Protein AF-A0A9D1J5W2-F1 (afdb_monomer)

Solvent-accessible surface area (backbone atoms only — not comparable to full-atom values): 10817 Å² total; per-residue (Å²): 132,88,80,90,82,88,87,88,87,80,92,85,83,86,76,82,74,74,74,75,74,78,79,70,81,72,74,60,76,43,36,48,70,44,54,43,68,60,80,50,82,71,45,55,65,32,90,50,102,78,40,82,44,30,36,32,31,34,26,26,58,47,86,83,47,68,78,31,75,72,38,62,37,34,43,86,86,78,80,57,58,44,60,92,74,90,49,67,64,51,74,72,43,47,34,28,34,26,37,36,24,43,59,56,38,80,73,95,60,49,74,45,79,47,68,42,94,88,53,67,25,43,71,50,73,60,81,77,83,87,62,100,82,67,48,40,30,38,28,46,36,76,59,59,56,50,63,41,58,90,89,58,71,59,75,53,52,37,33,57,66,40,79,75,67,83,87,83,82,88,129

Secondary structure (DSSP, 8-state):
----------------------------GGGB--EEE---TTGGGSSSTT---EEEEEEESSSS-EEEEEEEEEE-SSS-EE-SS--BPPBT-EEEEEEEEETTB--SS-EEEE--SSS--EEEE----SSS---EEEEEBSSS-EEBPTTPPPPPEEE--EE-S------

Organism: NCBI:txid2840730

Sequence (171 aa):
MRKQLLTALAAGAVVLAGCARIETTEVPEGRVISFDNHVNNVVKAIDGEAGLTSFFVYGATDASNKVFNNTEVKTDGNSGWAYDTTRYWQIGNPYKFAAYSNDNERLAKGVTFTYNETDKSYLTIEYTAADGNKDLIYSVSAKDSYTYTEGDDMESVQFTFYHILSNIELV

Nearest PDB structures (foldseek):
  7duo-assembly1_H  TM=2.528E-01  e=9.144E+00  Homo sapiens

Mean predicted aligned error: 11.36 Å

Structure (mmCIF, N/CA/C/O backbone):
data_AF-A0A9D1J5W2-F1
#
_entry.id   AF-A0A9D1J5W2-F1
#
loop_
_atom_site.group_PDB
_atom_site.id
_atom_site.type_symbol
_atom_site.label_atom_id
_atom_site.label_alt_id
_atom_site.label_comp_id
_atom_site.label_asym_id
_atom_site.label_entity_id
_atom_site.label_seq_id
_atom_site.pdbx_PDB_ins_code
_atom_site.Cartn_x
_atom_site.Cartn_y
_atom_site.Cartn_z
_atom_site.occupancy
_atom_site.B_iso_or_equiv
_atom_site.auth_seq_id
_atom_site.auth_comp_id
_atom_site.auth_asym_id
_atom_site.auth_atom_id
_atom_site.pdbx_PDB_model_num
ATOM 1 N N . MET A 1 1 ? 55.139 -49.174 -61.340 1.00 36.19 1 MET A N 1
ATOM 2 C CA . MET A 1 1 ? 55.451 -47.741 -61.146 1.00 36.19 1 MET A CA 1
ATOM 3 C C . MET A 1 1 ? 54.162 -47.006 -60.805 1.00 36.19 1 MET A C 1
ATOM 5 O O . MET A 1 1 ? 53.211 -47.170 -61.546 1.00 36.19 1 MET A O 1
ATOM 9 N N . ARG A 1 2 ? 54.166 -46.283 -59.671 1.00 44.22 2 ARG A N 1
ATOM 10 C CA . ARG A 1 2 ? 53.430 -45.042 -59.314 1.00 44.22 2 ARG A CA 1
ATOM 11 C C . ARG A 1 2 ? 52.044 -44.821 -59.965 1.00 44.22 2 ARG A C 1
ATOM 13 O O . ARG A 1 2 ? 51.951 -44.694 -61.174 1.00 44.22 2 ARG A O 1
ATOM 20 N N . LYS A 1 3 ? 50.969 -44.599 -59.203 1.00 43.38 3 LYS A N 1
ATOM 21 C CA . LYS A 1 3 ? 50.747 -43.354 -58.441 1.00 43.38 3 LYS A CA 1
ATOM 22 C C . LYS A 1 3 ? 49.586 -43.532 -57.449 1.00 43.38 3 LYS A C 1
ATOM 24 O O . LYS A 1 3 ? 48.496 -43.920 -57.849 1.00 43.38 3 LYS A O 1
ATOM 29 N N . GLN A 1 4 ? 49.826 -43.183 -56.186 1.00 60.88 4 GLN A N 1
ATOM 30 C CA . GLN A 1 4 ? 48.785 -42.739 -55.254 1.00 60.88 4 GLN A CA 1
ATOM 31 C C . GLN A 1 4 ? 48.181 -41.430 -55.773 1.00 60.88 4 GLN A C 1
ATOM 33 O O . GLN A 1 4 ? 48.940 -40.633 -56.322 1.00 60.88 4 GLN A O 1
ATOM 38 N N . LEU A 1 5 ? 46.889 -41.182 -55.535 1.00 55.28 5 LEU A N 1
ATOM 39 C CA . LEU A 1 5 ? 46.321 -39.837 -55.378 1.00 55.28 5 LEU A CA 1
ATOM 40 C C . LEU A 1 5 ? 44.989 -39.916 -54.614 1.00 55.28 5 LEU A C 1
ATOM 42 O O . LEU A 1 5 ? 44.151 -40.775 -54.870 1.00 55.28 5 LEU A O 1
ATOM 46 N N . LEU A 1 6 ? 44.887 -39.029 -53.626 1.00 56.56 6 LEU A N 1
ATOM 47 C CA . LEU A 1 6 ? 43.827 -38.848 -52.643 1.00 56.56 6 LEU A CA 1
ATOM 48 C C . LEU A 1 6 ? 42.539 -38.313 -53.278 1.00 56.56 6 LEU A C 1
ATOM 50 O O . LEU A 1 6 ? 42.632 -37.476 -54.169 1.00 56.56 6 LEU A O 1
ATOM 54 N N . THR A 1 7 ? 41.379 -38.620 -52.682 1.00 57.97 7 THR A N 1
ATOM 55 C CA . THR A 1 7 ? 40.331 -37.595 -52.497 1.00 57.97 7 THR A CA 1
ATOM 56 C C . THR A 1 7 ? 39.385 -37.964 -51.353 1.00 57.97 7 THR A C 1
ATOM 58 O O . THR A 1 7 ? 38.653 -38.945 -51.429 1.00 57.97 7 THR A O 1
ATOM 61 N N . ALA A 1 8 ? 39.419 -37.156 -50.297 1.00 53.38 8 ALA A N 1
ATOM 62 C CA . ALA A 1 8 ? 38.432 -37.079 -49.229 1.00 53.38 8 ALA A CA 1
ATOM 63 C C . ALA A 1 8 ? 37.782 -35.689 -49.316 1.00 53.38 8 ALA A C 1
ATOM 65 O O . ALA A 1 8 ? 38.522 -34.710 -49.297 1.00 53.38 8 ALA A O 1
ATOM 66 N N . LEU A 1 9 ? 36.452 -35.606 -49.460 1.00 48.38 9 LEU A N 1
ATOM 67 C CA . LEU A 1 9 ? 35.600 -34.404 -49.314 1.00 48.38 9 LEU A CA 1
ATOM 68 C C . LEU A 1 9 ? 34.155 -34.813 -49.674 1.00 48.38 9 LEU A C 1
ATOM 70 O O . LEU A 1 9 ? 33.982 -35.531 -50.649 1.00 48.38 9 LEU A O 1
ATOM 74 N N . ALA A 1 10 ? 33.058 -34.416 -49.040 1.00 49.41 10 ALA A N 1
ATOM 75 C CA . ALA A 1 10 ? 32.762 -33.721 -47.796 1.00 49.41 10 ALA A CA 1
ATOM 76 C C . ALA A 1 10 ? 31.281 -34.011 -47.474 1.00 49.41 10 ALA A C 1
ATOM 78 O O . ALA A 1 10 ? 30.468 -34.231 -48.373 1.00 49.41 10 ALA A O 1
ATOM 79 N N . ALA A 1 11 ? 30.946 -34.005 -46.186 1.00 48.62 11 ALA A N 1
ATOM 80 C CA . ALA A 1 11 ? 29.578 -34.051 -45.689 1.00 48.62 11 ALA A CA 1
ATOM 81 C C . ALA A 1 11 ? 28.832 -32.742 -46.006 1.00 48.62 11 ALA A C 1
ATOM 83 O O . ALA A 1 11 ? 29.411 -31.661 -45.922 1.00 48.62 11 ALA A O 1
ATOM 84 N N . GLY A 1 12 ? 27.539 -32.840 -46.318 1.00 45.38 12 GLY A N 1
ATOM 85 C CA . GLY A 1 12 ? 26.677 -31.683 -46.546 1.00 45.38 12 GLY A CA 1
ATOM 86 C C . GLY A 1 12 ? 25.207 -32.024 -46.334 1.00 45.38 12 GLY A C 1
ATOM 87 O O . GLY A 1 12 ? 24.487 -32.268 -47.294 1.00 45.38 12 GLY A O 1
ATOM 88 N N . ALA A 1 13 ? 24.761 -32.030 -45.079 1.00 50.69 13 ALA A N 1
ATOM 89 C CA . ALA A 1 13 ? 23.348 -31.917 -44.733 1.00 50.69 13 ALA A CA 1
ATOM 90 C C . ALA A 1 13 ? 23.166 -30.585 -44.000 1.00 50.69 13 ALA A C 1
ATOM 92 O O . ALA A 1 13 ? 23.445 -30.480 -42.808 1.00 50.69 13 ALA A O 1
ATOM 93 N N . VAL A 1 14 ? 22.746 -29.547 -44.725 1.00 53.47 14 VAL A N 1
ATOM 94 C CA . VAL A 1 14 ? 22.311 -28.292 -44.105 1.00 53.47 14 VAL A CA 1
ATOM 95 C C . VAL A 1 14 ? 20.836 -28.459 -43.767 1.00 53.47 14 VAL A C 1
ATOM 97 O O . VAL A 1 14 ? 19.958 -28.180 -44.579 1.00 53.47 14 VAL A O 1
ATOM 100 N N . VAL A 1 15 ? 20.560 -28.965 -42.567 1.00 59.53 15 VAL A N 1
ATOM 101 C CA . VAL A 1 15 ? 19.230 -28.845 -41.974 1.00 59.53 15 VAL A CA 1
ATOM 102 C C . VAL A 1 15 ? 19.149 -27.426 -41.426 1.00 59.53 15 VAL A C 1
ATOM 104 O O . VAL A 1 15 ? 19.705 -27.130 -40.371 1.00 59.53 15 VAL A O 1
ATOM 107 N N . LEU A 1 16 ? 18.486 -26.528 -42.157 1.00 51.59 16 LEU A N 1
ATOM 108 C CA . LEU A 1 16 ? 18.021 -25.257 -41.603 1.00 51.59 16 LEU A CA 1
ATOM 109 C C . LEU A 1 16 ? 16.886 -25.574 -40.624 1.00 51.59 16 LEU A C 1
ATOM 111 O O . LEU A 1 16 ? 15.709 -25.397 -40.928 1.00 51.59 16 LEU A O 1
ATOM 115 N N . ALA A 1 17 ? 17.244 -26.077 -39.442 1.00 51.44 17 ALA A N 1
ATOM 116 C CA . ALA A 1 17 ? 16.394 -25.971 -38.273 1.00 51.44 17 ALA A CA 1
ATOM 117 C C . ALA A 1 17 ? 16.355 -24.481 -37.932 1.00 51.44 17 ALA A C 1
ATOM 119 O O . ALA A 1 17 ? 17.189 -23.964 -37.190 1.00 51.44 17 ALA A O 1
ATOM 120 N N . GLY A 1 18 ? 15.438 -23.765 -38.581 1.00 41.03 18 GLY A N 1
ATOM 121 C CA . GLY A 1 18 ? 15.054 -22.430 -38.175 1.00 41.03 18 GLY A CA 1
ATOM 122 C C . GLY A 1 18 ? 14.506 -22.543 -36.765 1.00 41.03 18 GLY A C 1
ATOM 123 O O . GLY A 1 18 ? 13.327 -22.829 -36.579 1.00 41.03 18 GLY A O 1
ATOM 124 N N . CYS A 1 19 ? 15.375 -22.360 -35.774 1.00 51.19 19 CYS A N 1
ATOM 125 C CA . CYS A 1 19 ? 14.969 -21.989 -34.437 1.00 51.19 19 CYS A CA 1
ATOM 126 C C . CYS A 1 19 ? 14.240 -20.658 -34.598 1.00 51.19 19 CYS A C 1
ATOM 128 O O . CYS A 1 19 ? 14.865 -19.597 -34.605 1.00 51.19 19 CYS A O 1
ATOM 130 N N . ALA A 1 20 ? 12.923 -20.720 -34.795 1.00 46.09 20 ALA A N 1
ATOM 131 C CA . ALA A 1 20 ? 12.054 -19.625 -34.435 1.00 46.09 20 ALA A CA 1
ATOM 132 C C . ALA A 1 20 ? 12.379 -19.347 -32.970 1.00 46.09 20 ALA A C 1
ATOM 134 O O . ALA A 1 20 ? 12.027 -20.118 -32.078 1.00 46.09 20 ALA A O 1
ATOM 135 N N . ARG A 1 21 ? 13.180 -18.305 -32.748 1.00 39.88 21 ARG A N 1
ATOM 136 C CA . ARG A 1 21 ? 13.367 -17.729 -31.431 1.00 39.88 21 ARG A CA 1
ATOM 137 C C . ARG A 1 21 ? 11.988 -17.212 -31.081 1.00 39.88 21 ARG A C 1
ATOM 139 O O . ARG A 1 21 ? 11.537 -16.215 -31.634 1.00 39.88 21 ARG A O 1
ATOM 146 N N . ILE A 1 22 ? 11.281 -17.966 -30.254 1.00 42.62 22 ILE A N 1
ATOM 147 C CA . ILE A 1 22 ? 10.200 -17.404 -29.471 1.00 42.62 22 ILE A CA 1
ATOM 148 C C . ILE A 1 22 ? 10.918 -16.386 -28.586 1.00 42.62 22 ILE A C 1
ATOM 150 O O . ILE A 1 22 ? 11.534 -16.748 -27.590 1.00 42.62 22 ILE A O 1
ATOM 154 N N . GLU A 1 23 ? 10.960 -15.127 -29.028 1.00 38.34 23 GLU A N 1
ATOM 155 C CA . GLU A 1 23 ? 11.265 -14.000 -28.155 1.00 38.34 23 GLU A CA 1
ATOM 156 C C . GLU A 1 23 ? 10.074 -13.860 -27.211 1.00 38.34 23 GLU A C 1
ATOM 158 O O . GLU A 1 23 ? 9.204 -13.009 -27.361 1.00 38.34 23 GLU A O 1
ATOM 163 N N . THR A 1 24 ? 9.997 -14.754 -26.232 1.00 45.19 24 THR A N 1
ATOM 164 C CA . THR A 1 24 ? 9.418 -14.374 -24.958 1.00 45.19 24 THR A CA 1
ATOM 165 C C . THR A 1 24 ? 10.401 -13.364 -24.401 1.00 45.19 24 THR A C 1
ATOM 167 O O . THR A 1 24 ? 11.490 -13.730 -23.964 1.00 45.19 24 THR A O 1
ATOM 170 N N . THR A 1 25 ? 10.071 -12.078 -24.482 1.00 50.50 25 THR A N 1
ATOM 171 C CA . THR A 1 25 ? 10.710 -11.078 -23.628 1.00 50.50 25 THR A CA 1
ATOM 172 C C . THR A 1 25 ? 10.337 -11.435 -22.193 1.00 50.50 25 THR A C 1
ATOM 174 O O . THR A 1 25 ? 9.365 -10.910 -21.652 1.00 50.50 25 THR A O 1
ATOM 177 N N . GLU A 1 26 ? 11.038 -12.409 -21.613 1.00 58.78 26 GLU A N 1
ATOM 178 C CA . GLU A 1 26 ? 11.007 -12.665 -20.183 1.00 58.78 26 GLU A CA 1
ATOM 179 C C . GLU A 1 26 ? 11.500 -11.385 -19.524 1.00 58.78 26 GLU A C 1
ATOM 181 O O . GLU A 1 26 ? 12.652 -10.973 -19.668 1.00 58.78 26 GLU A O 1
ATOM 186 N N . VAL A 1 27 ? 10.570 -10.687 -18.882 1.00 63.66 27 VAL A N 1
ATOM 187 C CA . VAL A 1 27 ? 10.904 -9.543 -18.051 1.00 63.66 27 VAL A CA 1
ATOM 188 C C . VAL A 1 27 ? 11.726 -10.095 -16.882 1.00 63.66 27 VAL A C 1
ATOM 190 O O . VAL A 1 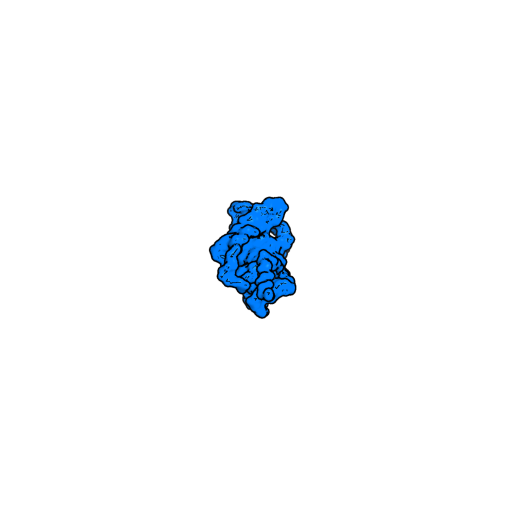27 ? 11.241 -11.017 -16.224 1.00 63.66 27 VAL A O 1
ATOM 193 N N . PRO A 1 28 ? 12.944 -9.579 -16.618 1.00 72.50 28 PRO A N 1
ATOM 194 C CA . PRO A 1 28 ? 13.788 -10.098 -15.546 1.00 72.50 28 PRO A CA 1
ATOM 195 C C . PRO A 1 28 ? 13.042 -10.127 -14.207 1.00 72.50 28 PRO A C 1
ATOM 197 O O . PRO A 1 28 ? 12.334 -9.168 -13.886 1.00 72.50 28 PRO A O 1
ATOM 200 N N . GLU A 1 29 ? 13.225 -11.186 -13.411 1.00 69.00 29 GLU A N 1
ATOM 201 C CA . GLU A 1 29 ? 12.584 -11.330 -12.090 1.00 69.00 29 GLU A CA 1
ATOM 202 C C . GLU A 1 29 ? 12.861 -10.129 -11.170 1.00 69.00 29 GLU A C 1
ATOM 204 O O . GLU A 1 29 ? 11.977 -9.715 -10.421 1.00 69.00 29 GLU A O 1
ATOM 209 N N . GLY A 1 30 ? 14.025 -9.481 -11.314 1.00 76.12 30 GLY A N 1
ATOM 210 C CA . GLY A 1 30 ? 14.391 -8.249 -10.602 1.00 76.12 30 GLY A CA 1
ATOM 211 C C . GLY A 1 30 ? 13.478 -7.042 -10.872 1.00 76.12 30 GLY A C 1
ATOM 212 O O . GLY A 1 30 ? 13.581 -6.030 -10.181 1.00 76.12 30 GLY A O 1
ATOM 213 N N . ARG A 1 31 ? 12.554 -7.128 -11.844 1.00 88.56 31 ARG A N 1
ATOM 214 C CA . ARG A 1 31 ? 11.521 -6.108 -12.096 1.00 88.56 31 ARG A CA 1
ATOM 215 C C . ARG A 1 31 ? 10.184 -6.411 -11.427 1.00 88.56 31 ARG A C 1
ATOM 217 O O . ARG A 1 31 ? 9.283 -5.584 -11.537 1.00 88.56 31 ARG A O 1
ATOM 224 N N . VAL A 1 32 ? 10.005 -7.553 -10.767 1.00 91.75 32 VAL A N 1
ATOM 225 C CA . VAL A 1 32 ? 8.753 -7.850 -10.060 1.00 91.75 32 VAL A CA 1
ATOM 226 C C . VAL A 1 32 ? 8.617 -6.925 -8.849 1.00 91.75 32 VAL A C 1
ATOM 228 O O . VAL A 1 32 ? 9.532 -6.788 -8.039 1.00 91.75 32 VAL A O 1
ATOM 231 N N . ILE A 1 33 ? 7.455 -6.289 -8.702 1.00 95.06 33 ILE A N 1
ATOM 232 C CA . ILE A 1 33 ? 7.125 -5.532 -7.495 1.00 95.06 33 ILE A CA 1
ATOM 233 C C . ILE A 1 33 ? 6.871 -6.550 -6.385 1.00 95.06 33 ILE A C 1
ATOM 235 O O . ILE A 1 33 ? 5.861 -7.253 -6.405 1.00 95.06 33 ILE A O 1
ATOM 239 N N . SER A 1 34 ? 7.791 -6.649 -5.435 1.00 93.50 34 SER A N 1
ATOM 240 C CA . SER A 1 34 ? 7.670 -7.503 -4.253 1.00 93.50 34 SER A CA 1
ATOM 241 C C . SER A 1 34 ? 7.462 -6.652 -3.004 1.00 93.50 34 SER A C 1
ATOM 243 O O . SER A 1 34 ? 7.773 -5.458 -2.993 1.00 93.50 34 SER A O 1
ATOM 245 N N . PHE A 1 35 ? 6.917 -7.261 -1.955 1.00 92.06 35 PHE A N 1
ATOM 246 C CA . PHE A 1 35 ? 6.670 -6.600 -0.679 1.00 92.06 35 PHE A CA 1
ATOM 247 C C . PHE A 1 35 ? 7.425 -7.309 0.428 1.00 92.06 35 PHE A C 1
ATOM 249 O O . PHE A 1 35 ? 7.494 -8.536 0.460 1.00 92.06 35 PHE A O 1
ATOM 256 N N . ASP A 1 36 ? 7.945 -6.511 1.343 1.00 84.81 36 ASP A N 1
ATOM 257 C CA . ASP A 1 36 ? 8.538 -6.982 2.578 1.00 84.81 36 ASP A CA 1
ATOM 258 C C . ASP A 1 36 ? 7.991 -6.133 3.724 1.00 84.81 36 ASP A C 1
ATOM 260 O O . ASP A 1 36 ? 7.673 -4.950 3.561 1.00 84.81 36 ASP A O 1
ATOM 264 N N . ASN A 1 37 ? 7.844 -6.732 4.894 1.00 69.19 37 ASN A N 1
ATOM 265 C CA . ASN A 1 37 ? 7.438 -5.999 6.075 1.00 69.19 37 ASN A CA 1
ATOM 266 C C . ASN A 1 37 ? 8.410 -6.275 7.213 1.00 69.19 37 ASN A C 1
ATOM 268 O O . ASN A 1 37 ? 8.671 -7.412 7.599 1.00 69.19 37 ASN A O 1
ATOM 272 N N . HIS A 1 38 ? 8.921 -5.204 7.814 1.00 56.69 38 HIS A N 1
ATOM 273 C CA . HIS A 1 38 ? 9.622 -5.365 9.071 1.00 56.69 38 HIS A CA 1
ATOM 274 C C . HIS A 1 38 ? 8.570 -5.450 10.175 1.00 56.69 38 HIS A C 1
ATOM 276 O O . HIS A 1 38 ? 7.990 -4.442 10.592 1.00 56.69 38 HIS A O 1
ATOM 282 N N . VAL A 1 39 ? 8.278 -6.673 10.622 1.00 49.25 39 VAL A N 1
ATOM 283 C CA . VAL A 1 39 ? 7.383 -6.915 11.757 1.00 49.25 39 VAL A CA 1
ATOM 284 C C . VAL A 1 39 ? 8.091 -6.440 13.027 1.00 49.25 39 VAL A C 1
ATOM 286 O O . VAL A 1 39 ? 8.791 -7.196 13.700 1.00 49.25 39 VAL A O 1
ATOM 289 N N . ASN A 1 40 ? 7.933 -5.161 13.368 1.00 43.03 40 ASN A N 1
ATOM 290 C CA . ASN A 1 40 ? 8.318 -4.671 14.688 1.00 43.03 40 ASN A CA 1
ATOM 291 C C . ASN A 1 40 ? 7.520 -5.425 15.761 1.00 43.03 40 ASN A C 1
ATOM 293 O O . ASN A 1 40 ? 6.370 -5.797 15.536 1.00 43.03 40 ASN A O 1
ATOM 297 N N . ASN A 1 41 ? 8.095 -5.595 16.959 1.00 42.50 41 ASN A N 1
ATOM 298 C CA . ASN A 1 41 ? 7.430 -6.255 18.098 1.00 42.50 41 ASN A CA 1
ATOM 299 C C . ASN A 1 41 ? 6.037 -5.678 18.429 1.00 42.50 41 ASN A C 1
ATOM 301 O O . ASN A 1 41 ? 5.242 -6.361 19.058 1.00 42.50 41 ASN A O 1
ATOM 305 N N . VAL A 1 42 ? 5.752 -4.453 17.985 1.00 43.94 42 VAL A N 1
ATOM 306 C CA . VAL A 1 42 ? 4.458 -3.771 18.091 1.00 43.94 42 VAL A CA 1
ATOM 307 C C . VAL A 1 42 ? 3.365 -4.488 17.273 1.00 43.94 42 VAL A C 1
ATOM 309 O O . VAL A 1 42 ? 2.298 -4.750 17.796 1.00 43.94 42 VAL A O 1
ATOM 312 N N . VAL A 1 43 ? 3.649 -4.957 16.051 1.00 48.66 43 VAL A N 1
ATOM 313 C CA . VAL A 1 43 ? 2.661 -5.614 15.157 1.00 48.66 43 VAL A CA 1
ATOM 314 C C . VAL A 1 43 ? 2.370 -7.074 15.553 1.00 48.66 43 VAL A C 1
ATOM 316 O O . VAL A 1 43 ? 1.427 -7.688 15.062 1.00 48.66 43 VAL A O 1
ATOM 319 N N . LYS A 1 44 ? 3.139 -7.638 16.495 1.00 50.09 44 LYS A N 1
ATOM 320 C CA . LYS A 1 44 ? 2.809 -8.928 17.131 1.00 50.09 44 LYS A CA 1
ATOM 321 C C . LYS A 1 44 ? 1.535 -8.856 17.989 1.00 50.09 44 LYS A C 1
ATOM 323 O O . LYS A 1 44 ? 1.095 -9.894 18.463 1.00 50.09 44 LYS A O 1
ATOM 328 N N . ALA A 1 45 ? 0.997 -7.653 18.204 1.00 46.75 45 ALA A N 1
ATOM 329 C CA . ALA A 1 45 ? -0.201 -7.383 18.990 1.00 46.75 45 ALA A CA 1
ATOM 330 C C . ALA A 1 45 ? -1.486 -7.230 18.152 1.00 46.75 45 ALA A C 1
ATOM 332 O O . ALA A 1 45 ? -2.497 -6.813 18.707 1.00 46.75 45 ALA A O 1
ATOM 333 N N . ILE A 1 46 ? -1.475 -7.571 16.853 1.00 55.91 46 ILE A N 1
ATOM 334 C CA . ILE A 1 46 ? -2.731 -7.926 16.174 1.00 55.91 46 ILE A CA 1
ATOM 335 C C . ILE A 1 46 ? -3.345 -9.068 16.989 1.00 55.91 46 ILE A C 1
ATOM 337 O O . ILE A 1 46 ? -2.659 -10.060 17.228 1.00 55.91 46 ILE A O 1
ATOM 341 N N . ASP A 1 47 ? -4.570 -8.885 17.482 1.00 48.53 47 ASP A N 1
ATOM 342 C CA . ASP A 1 47 ? -5.203 -9.755 18.478 1.00 48.53 47 ASP A CA 1
ATOM 343 C C . ASP A 1 47 ? -5.258 -11.220 18.002 1.00 48.53 47 ASP A C 1
ATOM 345 O O . ASP A 1 47 ? -6.130 -11.648 17.250 1.00 48.53 47 ASP A O 1
ATOM 349 N N . GLY A 1 48 ? -4.280 -12.007 18.449 1.00 48.75 48 GLY A N 1
ATOM 350 C CA . GLY A 1 48 ? -4.107 -13.408 18.092 1.00 48.75 48 GLY A CA 1
ATOM 351 C C . GLY A 1 48 ? -2.629 -13.760 17.965 1.00 48.75 48 GLY A C 1
ATOM 352 O O . GLY A 1 48 ? -1.851 -13.050 17.339 1.00 48.75 48 GLY A O 1
ATOM 353 N N . GLU A 1 49 ? -2.223 -14.904 18.516 1.00 49.69 49 GLU A N 1
ATOM 354 C CA . GLU A 1 49 ? -0.835 -15.407 18.495 1.00 49.69 49 GLU A CA 1
ATOM 355 C C . GLU A 1 49 ? -0.201 -15.511 17.081 1.00 49.69 49 GLU A C 1
ATOM 357 O O . GLU A 1 49 ? 0.993 -15.780 16.958 1.00 49.69 49 GLU A O 1
ATOM 362 N N . ALA A 1 50 ? -0.980 -15.300 16.012 1.00 60.69 50 ALA A N 1
ATOM 363 C CA . ALA A 1 50 ? -0.608 -15.495 14.613 1.00 60.69 50 ALA A CA 1
ATOM 364 C C . ALA A 1 50 ? 0.050 -14.279 13.920 1.00 60.69 50 ALA A C 1
ATOM 366 O O . ALA A 1 50 ? 0.692 -14.464 12.887 1.00 60.69 50 ALA A O 1
ATOM 367 N N . GLY A 1 51 ? -0.060 -13.059 14.462 1.00 78.12 51 GLY A N 1
ATOM 368 C CA . GLY A 1 51 ? 0.537 -11.855 13.862 1.00 78.12 51 GLY A CA 1
ATOM 369 C C . GLY A 1 51 ? -0.056 -11.435 12.501 1.00 78.12 51 GLY A C 1
ATOM 370 O O . GLY A 1 51 ? -1.137 -11.864 12.093 1.00 78.12 51 GLY A O 1
ATOM 371 N N . LEU A 1 52 ? 0.650 -10.544 11.792 1.00 86.25 52 LEU A N 1
ATOM 372 C CA . LEU A 1 52 ? 0.234 -10.016 10.486 1.00 86.25 52 LEU A CA 1
ATOM 373 C C . LEU A 1 52 ? 0.445 -11.059 9.377 1.00 86.25 52 LEU A C 1
ATOM 375 O O . LEU A 1 52 ? 1.579 -11.406 9.056 1.00 86.25 52 LEU A O 1
ATOM 379 N N . THR A 1 53 ? -0.645 -11.497 8.755 1.00 89.75 53 THR A N 1
ATOM 380 C CA . THR A 1 53 ? -0.690 -12.472 7.652 1.00 89.75 53 THR A CA 1
ATOM 381 C C . THR A 1 53 ? -1.270 -11.899 6.358 1.00 89.75 53 THR A C 1
ATOM 383 O O . THR A 1 53 ? -1.041 -12.465 5.288 1.00 89.75 53 THR A O 1
ATOM 386 N N . SER A 1 54 ? -1.980 -10.766 6.426 1.00 92.81 54 SER A N 1
ATOM 387 C CA . SER A 1 54 ? -2.528 -10.069 5.259 1.00 92.81 54 SER A CA 1
ATOM 388 C C . SER A 1 54 ? -2.568 -8.552 5.460 1.00 92.81 54 SER A C 1
ATOM 390 O O . SER A 1 54 ? -2.878 -8.057 6.544 1.00 92.81 54 SER A O 1
ATOM 392 N N . PHE A 1 55 ? -2.265 -7.797 4.407 1.00 95.50 55 PHE A N 1
ATOM 393 C CA . PHE A 1 55 ? -2.439 -6.347 4.344 1.00 95.50 55 PHE A CA 1
ATOM 394 C C . PHE A 1 55 ? -2.891 -5.905 2.951 1.00 95.50 55 PHE A C 1
ATOM 396 O O . PHE A 1 55 ? -2.768 -6.626 1.964 1.00 95.50 55 PHE A O 1
ATOM 403 N N . PHE A 1 56 ? -3.422 -4.690 2.861 1.00 97.69 56 PHE A N 1
ATOM 404 C CA . PHE A 1 56 ? -4.042 -4.157 1.655 1.00 97.69 56 PHE A CA 1
ATOM 405 C C . PHE A 1 56 ? -3.265 -2.950 1.150 1.00 97.69 56 PHE A C 1
ATOM 407 O O . PHE A 1 56 ? -3.168 -1.927 1.829 1.00 97.69 56 PHE A O 1
ATOM 414 N N . VAL A 1 57 ? -2.721 -3.075 -0.058 1.00 97.81 57 VAL A N 1
ATOM 415 C CA . VAL A 1 57 ? -1.817 -2.098 -0.666 1.00 97.81 57 VAL A CA 1
ATOM 416 C C . VAL A 1 57 ? -2.549 -1.196 -1.648 1.00 97.81 57 VAL A C 1
ATOM 418 O O . VAL A 1 57 ? -3.343 -1.637 -2.487 1.00 97.81 57 VAL A O 1
ATOM 421 N N . TYR A 1 58 ? -2.196 0.081 -1.583 1.00 98.38 58 TYR A N 1
ATOM 422 C CA . TYR A 1 58 ? -2.382 1.050 -2.646 1.00 98.38 58 TYR A CA 1
ATOM 423 C C . TYR A 1 58 ? -1.021 1.494 -3.161 1.00 98.38 58 TYR A C 1
ATOM 425 O O . TYR A 1 58 ? -0.069 1.653 -2.397 1.00 98.38 58 TYR A O 1
ATOM 433 N N . GLY A 1 59 ? -0.938 1.698 -4.469 1.00 97.81 59 GLY A N 1
ATOM 434 C CA . GLY A 1 59 ? 0.296 2.074 -5.131 1.00 97.81 59 GLY A CA 1
ATOM 435 C C . GLY A 1 59 ? 0.000 2.721 -6.465 1.00 97.81 59 GLY A C 1
ATOM 436 O O . GLY A 1 59 ? -0.849 2.231 -7.209 1.00 97.81 59 GLY A O 1
ATOM 437 N N . ALA A 1 60 ? 0.672 3.819 -6.772 1.00 98.06 60 ALA A N 1
ATOM 438 C CA . ALA A 1 60 ? 0.458 4.545 -8.016 1.00 98.06 60 ALA A CA 1
ATOM 439 C C . ALA A 1 60 ? 1.752 5.190 -8.502 1.00 98.06 60 ALA A C 1
ATOM 441 O O . ALA A 1 60 ? 2.659 5.422 -7.700 1.00 98.06 60 ALA A O 1
ATOM 442 N N . THR A 1 61 ? 1.807 5.474 -9.803 1.00 97.31 61 THR A N 1
ATOM 443 C CA . THR A 1 61 ? 2.899 6.251 -10.411 1.00 97.31 61 THR A CA 1
ATOM 444 C C . THR A 1 61 ? 2.586 7.741 -10.516 1.00 97.31 61 THR A C 1
ATOM 446 O O . THR A 1 61 ? 3.484 8.552 -10.693 1.00 97.31 61 THR A O 1
ATOM 449 N N . ASP A 1 62 ? 1.301 8.083 -10.435 1.00 96.31 62 ASP A N 1
ATOM 450 C CA . ASP A 1 62 ? 0.757 9.438 -10.405 1.00 96.31 62 ASP A CA 1
ATOM 451 C C . ASP A 1 62 ? -0.707 9.383 -9.924 1.00 96.31 62 ASP A C 1
ATOM 453 O O . ASP A 1 62 ? -1.248 8.314 -9.624 1.00 96.31 62 ASP A O 1
ATOM 457 N N . ALA A 1 63 ? -1.380 10.534 -9.863 1.00 93.81 63 ALA A N 1
ATOM 458 C CA . ALA A 1 63 ? -2.769 10.625 -9.409 1.00 93.81 63 ALA A CA 1
ATOM 459 C C . ALA A 1 63 ? -3.786 9.837 -10.268 1.00 93.81 63 ALA A C 1
ATOM 461 O O . ALA A 1 63 ? -4.853 9.475 -9.766 1.00 93.81 63 ALA A O 1
ATOM 462 N N . SER A 1 64 ? -3.478 9.567 -11.541 1.00 93.81 64 SER A N 1
ATOM 463 C CA . SER A 1 64 ? -4.364 8.876 -12.491 1.00 93.81 64 SER A CA 1
ATOM 464 C C . SER A 1 64 ? -4.051 7.383 -12.619 1.00 93.81 64 SER A C 1
ATOM 466 O O . SER A 1 64 ? -4.949 6.584 -12.885 1.00 93.81 64 SER A O 1
ATOM 468 N N . ASN A 1 65 ? -2.798 6.985 -12.397 1.00 94.31 65 ASN A N 1
ATOM 469 C CA . ASN A 1 65 ? -2.303 5.640 -12.673 1.00 94.31 65 ASN A CA 1
ATOM 470 C C . ASN A 1 65 ? -2.112 4.817 -11.392 1.00 94.31 65 ASN A C 1
ATOM 472 O O . ASN A 1 65 ? -1.001 4.639 -10.887 1.00 94.31 65 ASN A O 1
ATOM 476 N N . LYS A 1 66 ? -3.221 4.270 -10.878 1.00 94.75 66 LYS A N 1
ATOM 477 C CA . LYS A 1 66 ? -3.220 3.337 -9.739 1.00 94.75 66 LYS A CA 1
ATOM 478 C C . LYS A 1 66 ? -2.809 1.938 -10.197 1.00 94.75 66 LYS A C 1
ATOM 480 O O . LYS A 1 66 ? -3.550 1.264 -10.905 1.00 94.75 66 LYS A O 1
ATOM 485 N N . VAL A 1 67 ? -1.641 1.495 -9.750 1.00 96.44 67 VAL A N 1
ATOM 486 C CA . VAL A 1 67 ? -1.063 0.175 -10.039 1.00 96.44 67 VAL A CA 1
ATOM 487 C C . VAL A 1 67 ? -1.566 -0.871 -9.041 1.00 96.44 67 VAL A C 1
ATOM 489 O O . VAL A 1 67 ? -1.852 -2.004 -9.421 1.00 96.44 67 VAL A O 1
ATOM 492 N N . PHE A 1 68 ? -1.733 -0.474 -7.779 1.00 97.88 68 PHE A N 1
ATOM 493 C CA . PHE A 1 68 ? -2.383 -1.250 -6.725 1.00 97.88 68 PHE A CA 1
ATOM 494 C C . PHE A 1 68 ? -3.543 -0.429 -6.166 1.00 97.88 68 PHE A C 1
ATOM 496 O O . PHE A 1 68 ? -3.399 0.765 -5.888 1.00 97.88 68 PHE A O 1
ATOM 503 N N . ASN A 1 69 ? -4.700 -1.061 -5.999 1.00 96.94 69 ASN A N 1
ATOM 504 C CA . ASN A 1 69 ? -5.904 -0.396 -5.514 1.00 96.94 69 ASN A CA 1
ATOM 505 C C . ASN A 1 69 ? -6.641 -1.326 -4.556 1.00 96.94 69 ASN A C 1
ATOM 507 O O . ASN A 1 69 ? -7.433 -2.163 -4.990 1.00 96.94 69 ASN A O 1
ATOM 511 N N . ASN A 1 70 ? -6.351 -1.184 -3.259 1.00 97.19 70 ASN A N 1
ATOM 512 C CA . ASN A 1 70 ? -6.847 -2.084 -2.220 1.00 97.19 70 ASN A CA 1
ATOM 513 C C . ASN A 1 70 ? -6.510 -3.554 -2.543 1.00 97.19 70 ASN A C 1
ATOM 515 O O . ASN A 1 70 ? -7.359 -4.443 -2.443 1.00 97.19 70 ASN A O 1
ATOM 519 N N . THR A 1 71 ? -5.301 -3.808 -3.041 1.00 97.88 71 THR A N 1
ATOM 520 C CA . THR A 1 71 ? -4.863 -5.154 -3.422 1.00 97.88 71 THR A CA 1
ATOM 521 C C . THR A 1 71 ? -4.423 -5.896 -2.173 1.00 97.88 71 THR A C 1
ATOM 523 O O . THR A 1 71 ? -3.597 -5.387 -1.423 1.00 97.88 71 THR A O 1
ATOM 526 N N . GLU A 1 72 ? -4.960 -7.091 -1.960 1.00 97.25 72 GLU A N 1
ATOM 527 C CA . GLU A 1 72 ? -4.542 -7.942 -0.852 1.00 97.25 72 GLU A CA 1
ATOM 528 C C . GLU A 1 72 ? -3.153 -8.528 -1.121 1.00 97.25 72 GLU A C 1
ATOM 530 O O . GLU A 1 72 ? -2.902 -9.098 -2.185 1.00 97.25 72 GLU A O 1
ATOM 535 N N . VAL A 1 73 ? -2.272 -8.386 -0.140 1.00 95.38 73 VAL A N 1
ATOM 536 C CA . VAL A 1 73 ? -0.953 -8.999 -0.079 1.00 95.38 73 VAL A CA 1
ATOM 537 C C . VAL A 1 73 ? -0.936 -9.876 1.163 1.00 95.38 73 VAL A C 1
ATOM 539 O O . VAL A 1 73 ? -1.144 -9.389 2.272 1.00 95.38 73 VAL A O 1
ATOM 542 N N . LYS A 1 74 ? -0.713 -11.174 0.976 1.00 92.56 74 LYS A N 1
ATOM 543 C CA . LYS A 1 74 ? -0.820 -12.180 2.036 1.00 92.56 74 LYS A CA 1
ATOM 544 C C . LYS A 1 74 ? 0.385 -13.102 2.064 1.00 92.56 74 LYS A C 1
ATOM 546 O O . LYS A 1 74 ? 1.047 -13.290 1.044 1.00 92.56 74 LYS A O 1
ATOM 551 N N . THR A 1 75 ? 0.644 -13.698 3.217 1.00 87.75 75 THR A N 1
ATOM 552 C CA . THR A 1 75 ? 1.668 -14.728 3.388 1.00 87.75 75 THR A CA 1
ATOM 553 C C . THR A 1 75 ? 1.049 -16.017 3.916 1.00 87.75 75 THR A C 1
ATOM 555 O O . THR A 1 75 ? 0.066 -15.994 4.654 1.00 87.75 75 THR A O 1
ATOM 558 N N . ASP A 1 76 ? 1.627 -17.151 3.529 1.00 79.94 76 ASP A N 1
ATOM 559 C CA . ASP A 1 76 ? 1.342 -18.469 4.107 1.00 79.94 76 ASP A CA 1
ATOM 560 C C . ASP A 1 76 ? 2.305 -18.818 5.263 1.00 79.94 76 ASP A C 1
ATOM 562 O O . ASP A 1 76 ? 2.263 -19.929 5.789 1.00 79.94 76 ASP A O 1
ATOM 566 N N . GLY A 1 77 ? 3.184 -17.880 5.643 1.00 70.75 77 GLY A N 1
ATOM 567 C CA . GLY A 1 77 ? 4.209 -18.043 6.674 1.00 70.75 77 GLY A CA 1
ATOM 568 C C . GLY A 1 77 ? 5.516 -18.683 6.191 1.00 70.75 77 GLY A C 1
ATOM 569 O O . GLY A 1 77 ? 6.503 -18.637 6.921 1.00 70.75 77 GLY A O 1
ATOM 570 N N . ASN A 1 78 ? 5.561 -19.225 4.968 1.00 65.94 78 ASN A N 1
ATOM 571 C CA . ASN A 1 78 ? 6.713 -19.967 4.439 1.00 65.94 78 ASN A CA 1
ATOM 572 C C . ASN A 1 78 ? 7.296 -19.359 3.154 1.00 65.94 78 ASN A C 1
ATOM 574 O O . ASN A 1 78 ? 8.496 -19.478 2.915 1.00 65.94 78 ASN A O 1
ATOM 578 N N . SER A 1 79 ? 6.463 -18.720 2.331 1.00 68.50 79 SER A N 1
ATOM 579 C CA . SER A 1 79 ? 6.784 -18.358 0.943 1.00 68.50 79 SER A CA 1
ATOM 580 C C . SER A 1 79 ? 6.970 -16.848 0.725 1.00 68.50 79 SER A C 1
ATOM 582 O O . SER A 1 79 ? 7.027 -16.386 -0.413 1.00 68.50 79 SER A O 1
ATOM 584 N N . GLY A 1 80 ? 7.051 -16.062 1.804 1.00 80.50 80 GLY A N 1
ATOM 585 C CA . GLY A 1 80 ? 7.055 -14.597 1.744 1.00 80.50 80 GLY A CA 1
ATOM 586 C C . GLY A 1 80 ? 5.672 -14.011 1.432 1.00 80.50 80 GLY A C 1
ATOM 587 O O . GLY A 1 80 ? 4.648 -14.655 1.671 1.00 80.50 80 GLY A O 1
ATOM 588 N N . TRP A 1 81 ? 5.634 -12.770 0.944 1.00 89.88 81 TRP A N 1
ATOM 589 C CA . TRP A 1 81 ? 4.401 -12.039 0.632 1.00 89.88 81 TRP A CA 1
ATOM 590 C C . TRP A 1 81 ? 4.015 -12.168 -0.840 1.00 89.88 81 TRP A C 1
ATOM 592 O O . TRP A 1 81 ? 4.815 -11.881 -1.728 1.00 89.88 81 TRP A O 1
ATOM 602 N N . ALA A 1 82 ? 2.762 -12.537 -1.101 1.00 90.88 82 ALA A N 1
ATOM 603 C CA . ALA A 1 82 ? 2.236 -12.763 -2.441 1.00 90.88 82 ALA A CA 1
ATOM 604 C C . ALA A 1 82 ? 0.903 -12.039 -2.678 1.00 90.88 82 ALA A C 1
ATOM 606 O O . ALA A 1 82 ? 0.144 -11.750 -1.752 1.00 90.88 82 ALA A O 1
ATOM 607 N N . TYR A 1 83 ? 0.614 -11.780 -3.951 1.00 94.38 83 TYR A N 1
ATOM 608 C CA . TYR A 1 83 ? -0.630 -11.193 -4.448 1.00 94.38 83 TYR A CA 1
ATOM 609 C C . TYR A 1 83 ? -1.003 -11.826 -5.799 1.00 94.38 83 TYR A C 1
ATOM 611 O O . TYR A 1 83 ? -0.219 -12.568 -6.384 1.00 94.38 83 TYR A O 1
ATOM 619 N N . ASP A 1 84 ? -2.223 -11.576 -6.267 1.00 90.69 84 ASP A N 1
ATOM 620 C CA . ASP A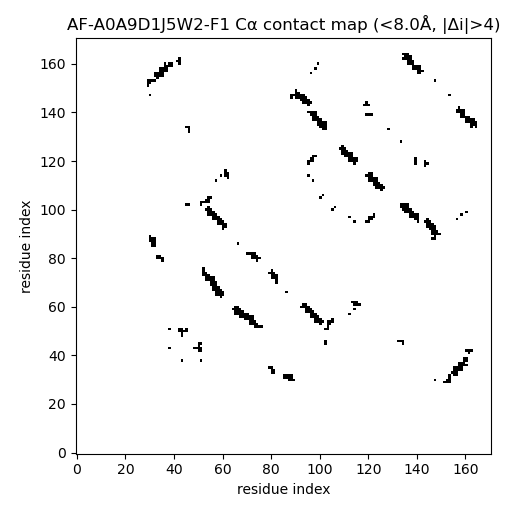 1 84 ? -2.876 -12.325 -7.348 1.00 90.69 84 ASP A CA 1
ATOM 621 C C . ASP A 1 84 ? -2.232 -12.198 -8.741 1.00 90.69 84 ASP A C 1
ATOM 623 O O . ASP A 1 84 ? -1.959 -13.199 -9.398 1.00 90.69 84 ASP A O 1
ATOM 627 N N . THR A 1 85 ? -2.021 -10.975 -9.216 1.00 92.94 85 THR A N 1
ATOM 628 C CA . THR A 1 85 ? -1.533 -10.671 -10.564 1.00 92.94 85 THR A CA 1
ATOM 629 C C . THR A 1 85 ? -0.188 -9.990 -10.451 1.00 92.94 85 THR A C 1
ATOM 631 O O . THR A 1 85 ? -0.157 -8.840 -10.025 1.00 92.94 85 THR A O 1
ATOM 634 N N . THR A 1 86 ? 0.897 -10.655 -10.858 1.00 92.00 86 THR A N 1
ATOM 635 C CA . THR A 1 86 ? 2.262 -10.106 -10.839 1.00 92.00 86 THR A CA 1
ATOM 636 C C . THR A 1 86 ? 2.336 -8.756 -11.549 1.00 92.00 86 THR A C 1
ATOM 638 O O . THR A 1 86 ? 1.848 -8.596 -12.669 1.00 92.00 86 THR A O 1
ATOM 641 N N . ARG A 1 87 ? 2.960 -7.771 -10.898 1.00 94.75 87 ARG A N 1
ATOM 642 C CA . ARG A 1 87 ? 3.163 -6.423 -11.443 1.00 94.75 87 ARG A CA 1
ATOM 643 C C . ARG A 1 87 ? 4.650 -6.122 -11.515 1.00 94.75 87 ARG A C 1
ATOM 645 O O . ARG A 1 87 ? 5.416 -6.582 -10.673 1.00 94.75 87 ARG A O 1
ATOM 652 N N . TYR A 1 88 ? 5.036 -5.334 -12.514 1.00 94.31 88 TYR A N 1
ATOM 653 C CA . TYR A 1 88 ? 6.435 -5.039 -12.800 1.00 94.31 88 TYR A CA 1
ATOM 654 C C . TYR A 1 88 ? 6.720 -3.545 -12.742 1.00 94.31 88 TYR A C 1
ATOM 656 O O . TYR A 1 88 ? 5.921 -2.727 -13.214 1.00 94.31 88 TYR A O 1
ATOM 664 N N . TRP A 1 89 ? 7.895 -3.210 -12.224 1.00 95.50 89 TRP A N 1
ATOM 665 C CA . TRP A 1 89 ? 8.464 -1.878 -12.294 1.00 95.50 89 TRP A CA 1
ATOM 666 C C . TRP A 1 89 ? 8.654 -1.449 -13.752 1.00 95.50 89 TRP A C 1
ATOM 668 O O . TRP A 1 89 ? 9.273 -2.159 -14.548 1.00 95.50 89 TRP A O 1
ATOM 678 N N . GLN A 1 90 ? 8.124 -0.281 -14.104 1.00 94.25 90 GLN A N 1
ATOM 679 C CA . GLN A 1 90 ? 8.394 0.365 -15.386 1.00 94.25 90 GLN A CA 1
ATOM 680 C C . GLN A 1 90 ? 9.572 1.334 -15.239 1.00 94.25 90 GLN A C 1
ATOM 682 O O . GLN A 1 90 ? 9.682 2.034 -14.230 1.00 94.25 90 GLN A O 1
ATOM 687 N N . ILE A 1 91 ? 10.449 1.365 -16.245 1.00 94.00 91 ILE A N 1
ATOM 688 C CA . ILE A 1 91 ? 11.664 2.193 -16.241 1.00 94.00 91 ILE A CA 1
ATOM 689 C C . ILE A 1 91 ? 11.289 3.665 -16.058 1.00 94.00 91 ILE A C 1
ATOM 691 O O . ILE A 1 91 ? 10.454 4.191 -16.791 1.00 94.00 91 ILE A O 1
ATOM 695 N N . GLY A 1 92 ? 11.925 4.325 -15.089 1.00 94.50 92 GLY A N 1
ATOM 696 C CA . GLY A 1 92 ? 11.771 5.761 -14.845 1.00 94.50 92 GLY A CA 1
ATOM 697 C C . GLY A 1 92 ? 10.468 6.186 -14.159 1.00 94.50 92 GLY A C 1
ATOM 698 O O . GLY A 1 92 ? 10.361 7.344 -13.760 1.00 94.50 92 GLY A O 1
ATOM 699 N N . ASN A 1 93 ? 9.505 5.282 -13.956 1.00 95.56 93 ASN A N 1
ATOM 700 C CA . ASN A 1 93 ? 8.255 5.622 -13.278 1.00 95.56 93 ASN A CA 1
ATOM 701 C C . ASN A 1 93 ? 8.465 5.728 -11.753 1.00 95.56 93 ASN A C 1
ATOM 703 O O . ASN A 1 93 ? 9.038 4.805 -11.167 1.00 95.56 93 ASN A O 1
ATOM 707 N N . PRO A 1 94 ? 7.989 6.803 -11.095 1.00 95.88 94 PRO A N 1
ATOM 708 C CA . PRO A 1 94 ? 8.077 6.956 -9.646 1.00 95.88 94 PRO A CA 1
ATOM 709 C C . PRO A 1 94 ? 6.874 6.303 -8.966 1.00 95.88 94 PRO A C 1
ATOM 711 O O . PRO A 1 94 ? 5.770 6.823 -9.036 1.00 95.88 94 PRO A O 1
ATOM 714 N N . TYR A 1 95 ? 7.050 5.171 -8.293 1.00 97.56 95 TYR A N 1
ATOM 715 C CA . TYR A 1 95 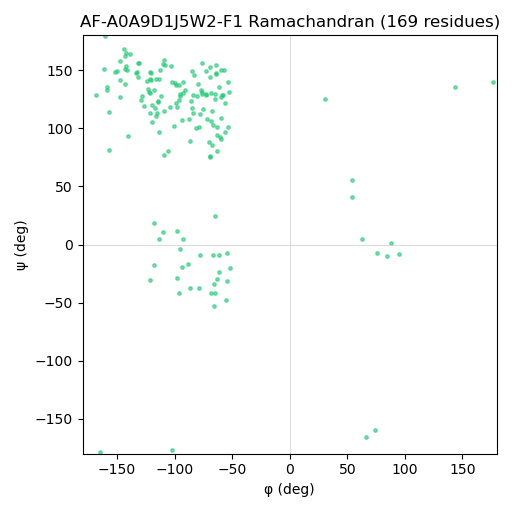? 5.946 4.543 -7.569 1.00 97.56 95 TYR A CA 1
ATOM 716 C C . TYR A 1 95 ? 5.956 4.937 -6.102 1.00 97.56 95 TYR A C 1
A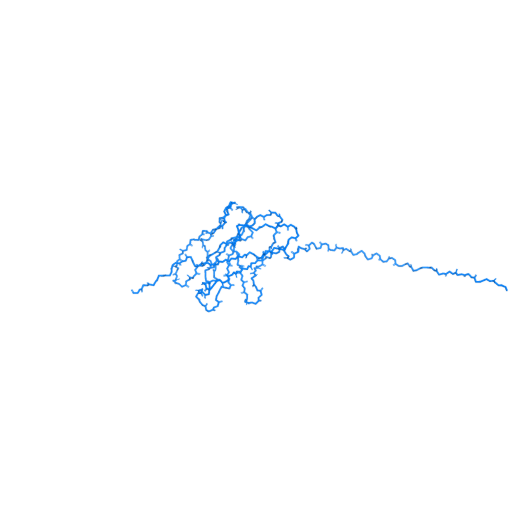TOM 718 O O . TYR A 1 95 ? 6.990 4.874 -5.432 1.00 97.56 95 TYR A O 1
ATOM 726 N N . LYS A 1 96 ? 4.770 5.225 -5.575 1.00 98.06 96 LYS A N 1
ATOM 727 C CA . LYS A 1 96 ? 4.549 5.502 -4.154 1.00 98.06 96 LYS A CA 1
ATOM 728 C C . LYS A 1 96 ? 3.496 4.560 -3.603 1.00 98.06 96 LYS A C 1
ATOM 730 O O . LYS A 1 96 ? 2.509 4.296 -4.291 1.00 98.06 96 LYS A O 1
ATOM 735 N N . PHE A 1 97 ? 3.688 4.082 -2.373 1.00 98.06 97 PHE A N 1
ATOM 736 C CA . PHE A 1 97 ? 2.819 3.072 -1.774 1.00 98.06 97 PHE A CA 1
ATOM 737 C C . PHE A 1 97 ? 2.385 3.422 -0.355 1.00 98.06 97 PHE A C 1
ATOM 739 O O . PHE A 1 97 ? 3.128 4.013 0.430 1.00 98.06 97 PHE A O 1
ATOM 746 N N . ALA A 1 98 ? 1.184 2.973 -0.014 1.00 97.94 98 ALA A N 1
ATOM 747 C CA . ALA A 1 98 ? 0.671 2.956 1.344 1.00 97.94 98 ALA A CA 1
ATOM 748 C C . ALA A 1 98 ? -0.166 1.693 1.554 1.00 97.94 98 ALA A C 1
ATOM 750 O O . ALA A 1 98 ? -0.760 1.164 0.611 1.00 97.94 98 ALA A O 1
ATOM 751 N N . ALA A 1 99 ? -0.206 1.203 2.784 1.00 97.38 99 ALA A N 1
ATOM 752 C CA . ALA A 1 99 ? -0.877 -0.035 3.126 1.00 97.38 99 ALA A CA 1
ATOM 753 C C . ALA A 1 99 ? -1.567 0.063 4.483 1.00 97.38 99 ALA A C 1
ATOM 755 O O . ALA A 1 99 ? -1.153 0.818 5.363 1.00 97.38 99 ALA A O 1
ATOM 756 N N . TYR A 1 100 ? -2.610 -0.737 4.658 1.00 96.88 100 TYR A N 1
ATOM 757 C CA . TYR A 1 100 ? -3.274 -0.919 5.941 1.00 96.88 100 TYR A CA 1
ATOM 758 C C . TYR A 1 100 ? -3.614 -2.393 6.152 1.00 96.88 100 TYR A C 1
ATOM 760 O O . TYR A 1 100 ? -3.638 -3.178 5.205 1.00 96.88 100 TYR A O 1
ATOM 768 N N . 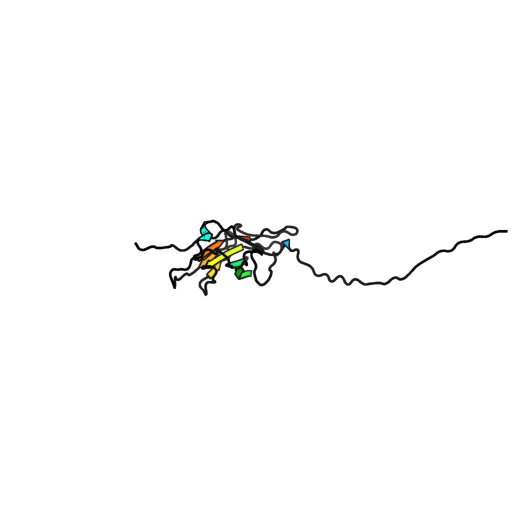SER A 1 101 ? -3.912 -2.760 7.387 1.00 94.12 101 SER A N 1
ATOM 769 C CA . SER A 1 101 ? -4.580 -4.017 7.710 1.00 94.12 101 SER A CA 1
ATOM 770 C C . SER A 1 101 ? -5.527 -3.762 8.868 1.00 94.12 101 SER A C 1
ATOM 772 O O . SER A 1 101 ? -5.185 -3.009 9.777 1.00 94.12 101 SER A O 1
ATOM 774 N N . ASN A 1 102 ? -6.727 -4.328 8.812 1.00 92.38 102 ASN A N 1
ATOM 775 C CA . ASN A 1 102 ? -7.686 -4.270 9.904 1.00 92.38 102 ASN A CA 1
ATOM 776 C C . ASN A 1 102 ? -7.784 -5.666 10.506 1.00 92.38 102 ASN A C 1
ATOM 778 O O . ASN A 1 102 ? -8.714 -6.396 10.173 1.00 92.38 102 ASN A O 1
ATOM 782 N N . ASP A 1 103 ? -6.787 -6.051 11.307 1.00 89.12 103 ASP A N 1
ATOM 783 C CA . ASP A 1 103 ? -6.675 -7.413 11.840 1.00 89.12 103 ASP A CA 1
ATOM 784 C C . ASP A 1 103 ? -6.709 -8.481 10.721 1.00 89.12 103 ASP A C 1
ATOM 786 O O . ASP A 1 103 ? -7.573 -9.351 10.663 1.00 89.12 103 ASP A O 1
ATOM 790 N N . ASN A 1 104 ? -5.802 -8.353 9.743 1.00 91.00 104 ASN A N 1
ATOM 791 C CA . ASN A 1 104 ? -5.718 -9.204 8.544 1.00 91.00 104 ASN A CA 1
ATOM 792 C C . ASN A 1 104 ? -6.942 -9.153 7.609 1.00 91.00 104 ASN A C 1
ATOM 794 O O . ASN A 1 104 ? -6.982 -9.863 6.605 1.00 91.00 104 ASN A O 1
ATOM 798 N N . GLU A 1 105 ? -7.919 -8.288 7.885 1.00 91.50 105 GLU A N 1
ATOM 799 C CA . GLU A 1 105 ? -9.131 -8.139 7.088 1.00 91.50 105 GLU A CA 1
ATOM 800 C C . GLU A 1 105 ? -9.172 -6.811 6.326 1.00 91.50 105 GLU A C 1
ATOM 802 O O . GLU A 1 105 ? -8.557 -5.799 6.682 1.00 91.50 105 GLU A O 1
ATOM 807 N N . ARG A 1 106 ? -9.937 -6.823 5.233 1.00 94.31 106 ARG A N 1
ATOM 808 C CA . ARG A 1 106 ? -10.181 -5.651 4.393 1.00 94.31 106 ARG A CA 1
ATOM 809 C C . ARG A 1 106 ? -11.245 -4.767 5.031 1.00 94.31 106 ARG A C 1
ATOM 811 O O . ARG A 1 106 ? -12.308 -5.256 5.409 1.00 94.31 106 ARG A O 1
ATOM 818 N N . LEU A 1 107 ? -11.050 -3.451 5.002 1.00 93.00 107 LEU A N 1
ATOM 819 C CA . LEU A 1 107 ? -12.150 -2.522 5.257 1.00 93.00 107 LEU A CA 1
ATOM 820 C C . LEU A 1 107 ? -13.115 -2.511 4.064 1.00 93.00 107 LEU A C 1
ATOM 822 O O . LEU A 1 107 ? -12.710 -2.318 2.916 1.00 93.00 107 LEU A O 1
ATOM 826 N N . ALA A 1 108 ? -14.413 -2.684 4.329 1.00 89.94 108 ALA A N 1
ATOM 827 C CA . ALA A 1 108 ? -15.439 -2.715 3.282 1.00 89.94 108 ALA A CA 1
ATOM 828 C C . ALA A 1 108 ? -15.551 -1.388 2.504 1.00 89.94 108 ALA A C 1
ATOM 830 O O . ALA A 1 108 ? -15.940 -1.376 1.337 1.00 89.94 108 ALA A O 1
ATOM 831 N N . LYS A 1 109 ? -15.234 -0.265 3.156 1.00 91.12 109 LYS A N 1
ATOM 832 C CA . LYS A 1 109 ? -15.262 1.095 2.602 1.00 91.12 109 LYS A CA 1
ATOM 833 C C . LYS A 1 109 ? -14.397 2.028 3.452 1.00 91.12 109 LYS A C 1
ATOM 835 O O . LYS A 1 109 ? -13.847 1.607 4.462 1.00 91.12 109 LYS A O 1
ATOM 840 N N . GLY A 1 110 ? -14.324 3.297 3.054 1.00 93.75 110 GLY A N 1
ATOM 841 C CA . GLY A 1 110 ? -13.708 4.354 3.859 1.00 93.75 110 GLY A CA 1
ATOM 842 C C . GLY A 1 110 ? -12.209 4.525 3.642 1.00 93.75 110 GLY A C 1
ATOM 843 O O . GLY A 1 110 ? -11.625 5.395 4.267 1.00 93.75 110 GLY A O 1
ATOM 844 N N . VAL A 1 111 ? -11.582 3.754 2.747 1.00 97.00 111 VAL A N 1
ATOM 845 C CA . VAL A 1 111 ? -10.151 3.889 2.436 1.00 97.00 111 VAL A CA 1
ATOM 846 C C . VAL A 1 111 ? -9.963 4.584 1.093 1.00 97.00 111 VAL A C 1
ATOM 848 O O . VAL A 1 111 ? -10.371 4.070 0.049 1.00 97.00 111 VAL A O 1
ATOM 851 N N . THR A 1 112 ? -9.306 5.740 1.117 1.00 97.56 112 THR A N 1
ATOM 852 C CA . THR A 1 112 ? -8.945 6.516 -0.074 1.00 97.56 112 THR A CA 1
ATOM 853 C C . THR A 1 112 ? -7.440 6.721 -0.120 1.00 97.56 112 THR A C 1
ATOM 855 O O . THR A 1 112 ? -6.846 7.138 0.866 1.00 97.56 112 THR A O 1
ATOM 858 N N . PHE A 1 113 ? -6.825 6.458 -1.272 1.00 98.00 113 PHE A N 1
ATOM 859 C CA . PHE A 1 113 ? -5.412 6.751 -1.506 1.00 98.00 113 PHE A CA 1
ATOM 860 C C . PHE A 1 113 ? -5.234 8.095 -2.201 1.00 98.00 113 PHE A C 1
ATOM 862 O O . PHE A 1 113 ? -5.816 8.318 -3.268 1.00 98.00 113 PHE A O 1
ATOM 869 N N . THR A 1 114 ? -4.391 8.938 -1.610 1.00 97.81 114 THR A N 1
ATOM 870 C CA . THR A 1 114 ? -3.992 10.237 -2.145 1.00 97.81 114 THR A CA 1
ATOM 871 C C . THR A 1 114 ? -2.544 10.164 -2.597 1.00 97.81 114 THR A C 1
ATOM 873 O O . THR A 1 114 ? -1.635 10.003 -1.780 1.00 97.81 114 THR A O 1
ATOM 876 N N . TYR A 1 115 ? -2.338 10.312 -3.905 1.00 97.44 115 TYR A N 1
ATOM 877 C CA . TYR A 1 115 ? -1.005 10.470 -4.466 1.00 97.44 115 TYR A CA 1
ATOM 878 C C . TYR A 1 115 ? -0.504 11.900 -4.225 1.00 97.44 115 TYR A C 1
ATOM 880 O O . TYR A 1 115 ? -1.229 12.864 -4.475 1.00 97.44 115 TYR A O 1
ATOM 888 N N . ASN A 1 116 ? 0.729 12.036 -3.746 1.00 95.38 116 ASN A N 1
ATOM 889 C CA . ASN A 1 116 ? 1.416 13.317 -3.590 1.00 95.38 116 ASN A CA 1
ATOM 890 C C . ASN A 1 116 ? 2.705 13.282 -4.419 1.00 95.38 116 ASN A C 1
ATOM 892 O O . ASN A 1 116 ? 3.465 12.325 -4.307 1.00 95.38 116 ASN A O 1
ATOM 896 N N . GLU A 1 117 ? 2.949 14.301 -5.245 1.00 92.94 117 GLU A N 1
ATOM 897 C CA . GLU A 1 117 ? 4.144 14.402 -6.098 1.00 92.94 117 GLU A CA 1
ATOM 898 C C . GLU A 1 117 ? 5.422 14.627 -5.276 1.00 92.94 117 GLU A C 1
ATOM 900 O O . GLU A 1 117 ? 6.445 13.983 -5.510 1.00 92.94 117 GLU A O 1
ATOM 905 N N . THR A 1 118 ? 5.348 15.488 -4.262 1.00 91.44 118 THR A N 1
ATOM 906 C CA . THR A 1 118 ? 6.513 15.97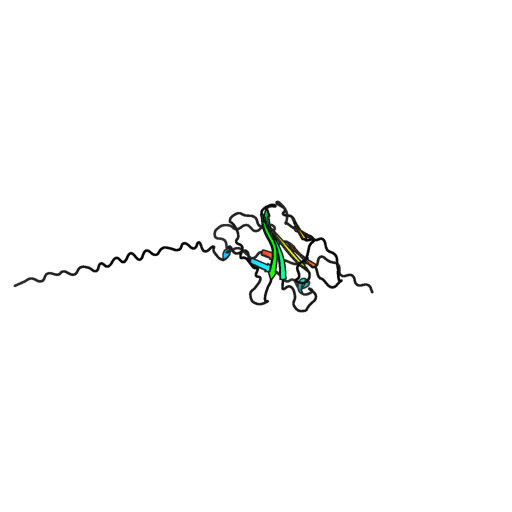3 -3.509 1.00 91.44 118 THR A CA 1
ATOM 907 C C . THR A 1 118 ? 6.739 15.182 -2.227 1.00 91.44 118 THR A C 1
ATOM 909 O O . THR A 1 118 ? 7.871 14.820 -1.926 1.00 91.44 118 THR A O 1
ATOM 912 N N . ASP A 1 119 ? 5.667 14.865 -1.503 1.00 91.06 119 ASP A N 1
ATOM 913 C CA . ASP A 1 119 ? 5.734 14.154 -0.225 1.00 91.06 119 ASP A CA 1
ATOM 914 C C . ASP A 1 119 ? 5.370 12.672 -0.382 1.00 91.06 119 ASP A C 1
ATOM 916 O O . ASP A 1 119 ? 5.080 12.171 -1.478 1.00 91.06 119 ASP A O 1
ATOM 920 N N . LYS A 1 120 ? 5.337 11.950 0.741 1.00 91.00 120 LYS A N 1
ATOM 921 C CA . LYS A 1 120 ? 4.766 10.603 0.784 1.00 91.00 120 LYS A CA 1
ATOM 922 C C . LYS A 1 120 ? 3.287 10.636 0.403 1.00 91.00 120 LYS A C 1
ATOM 924 O O . LYS A 1 120 ? 2.511 11.460 0.886 1.00 91.00 120 LYS A O 1
ATOM 929 N N . SER A 1 121 ? 2.895 9.692 -0.446 1.00 96.00 121 SER A N 1
ATOM 930 C CA . SER A 1 121 ? 1.481 9.397 -0.680 1.00 96.00 121 SER A CA 1
ATOM 931 C C . SER A 1 121 ? 0.899 8.674 0.534 1.00 96.00 121 SER A C 1
ATOM 933 O O . SER A 1 121 ? 1.623 7.967 1.236 1.00 96.00 121 SER A O 1
ATOM 935 N N . TYR A 1 122 ? -0.389 8.857 0.804 1.00 97.12 122 TYR A N 1
ATOM 936 C CA . TYR A 1 122 ? -1.000 8.406 2.056 1.00 97.12 122 TYR A CA 1
ATOM 937 C C . TYR A 1 122 ? -2.416 7.867 1.858 1.00 97.12 122 TYR A C 1
ATOM 939 O O . TYR A 1 122 ? -3.049 8.090 0.822 1.00 97.12 122 TYR A O 1
ATOM 947 N N . LEU A 1 123 ? -2.913 7.157 2.873 1.00 98.00 123 LEU A N 1
ATOM 948 C CA . LEU A 1 123 ? -4.317 6.764 2.963 1.00 98.00 123 LEU A CA 1
ATOM 949 C C . LEU A 1 123 ? -5.086 7.711 3.883 1.00 98.00 123 LEU A C 1
ATOM 951 O O . LEU A 1 123 ? -4.630 8.051 4.972 1.00 98.00 123 LEU A O 1
ATOM 955 N N . THR A 1 124 ? -6.287 8.083 3.460 1.00 97.56 124 THR A N 1
ATOM 956 C CA . THR A 1 124 ? -7.343 8.580 4.341 1.00 97.56 124 THR A CA 1
ATOM 957 C C . THR A 1 124 ? -8.256 7.408 4.667 1.00 97.56 124 THR A C 1
ATOM 959 O O . THR A 1 124 ? -8.762 6.759 3.749 1.00 97.56 124 THR A O 1
ATOM 962 N N . ILE A 1 125 ? -8.441 7.130 5.960 1.00 95.69 125 ILE A N 1
ATOM 963 C CA . ILE A 1 125 ? -9.258 6.017 6.446 1.00 95.69 125 ILE A CA 1
ATOM 964 C C . ILE A 1 125 ? -10.371 6.559 7.342 1.00 95.69 125 ILE A C 1
ATOM 966 O O . ILE A 1 125 ? -10.115 7.075 8.427 1.00 95.69 125 ILE A O 1
ATOM 970 N N . GLU A 1 126 ? -11.612 6.424 6.889 1.00 93.56 126 GLU A N 1
ATOM 971 C CA . GLU A 1 126 ? -12.804 6.603 7.711 1.00 93.56 126 GLU A CA 1
ATOM 972 C C . GLU A 1 126 ? -13.094 5.293 8.442 1.00 93.56 126 GLU A C 1
ATOM 974 O O . GLU A 1 126 ? -13.433 4.283 7.821 1.00 93.56 126 GLU A O 1
ATOM 979 N N . TYR A 1 127 ? -12.952 5.310 9.766 1.00 89.31 127 TYR A N 1
ATOM 980 C CA . TYR A 1 127 ? -13.096 4.122 10.594 1.00 89.31 127 TYR A CA 1
ATOM 981 C C . TYR A 1 127 ? -14.255 4.269 11.578 1.00 89.31 127 TYR A C 1
ATOM 983 O O . TYR A 1 127 ? -14.404 5.285 12.254 1.00 89.31 127 TYR A O 1
ATOM 991 N N . THR A 1 128 ? -15.087 3.236 11.667 1.00 85.62 128 THR A N 1
ATOM 992 C CA . THR A 1 128 ? -16.125 3.106 12.692 1.00 85.62 128 THR A CA 1
ATOM 993 C C . THR A 1 128 ? -15.923 1.765 13.369 1.00 85.62 128 THR A C 1
ATOM 995 O O . THR A 1 128 ? -15.998 0.730 12.710 1.00 85.62 128 THR A O 1
ATOM 998 N N . ALA A 1 129 ? -15.668 1.784 14.675 1.00 75.38 129 ALA A N 1
ATOM 999 C CA . ALA A 1 129 ? -15.586 0.566 15.463 1.00 75.38 129 ALA A CA 1
ATOM 1000 C C . ALA A 1 129 ? -16.992 -0.047 15.553 1.00 75.38 129 ALA A C 1
ATOM 1002 O O . ALA A 1 129 ? -17.864 0.506 16.222 1.00 75.38 129 ALA A O 1
ATOM 1003 N N . ALA A 1 130 ? -17.227 -1.137 14.822 1.00 68.69 130 ALA A N 1
ATOM 1004 C CA . ALA A 1 130 ? -18.484 -1.879 14.906 1.00 68.69 130 ALA A CA 1
ATOM 1005 C C . ALA A 1 130 ? -18.505 -2.776 16.152 1.00 68.69 130 ALA A C 1
ATOM 1007 O O . ALA A 1 130 ? -19.519 -2.826 16.833 1.00 68.69 130 ALA A O 1
ATOM 1008 N N . ASP A 1 131 ? -17.357 -3.368 16.496 1.00 61.59 131 ASP A N 1
ATOM 1009 C CA . ASP A 1 131 ? -17.126 -4.204 17.672 1.00 61.59 131 ASP A CA 1
ATOM 1010 C C . ASP A 1 131 ? -15.669 -3.965 18.108 1.00 61.59 131 ASP A C 1
ATOM 1012 O O . ASP A 1 131 ? -14.772 -4.015 17.268 1.00 61.59 131 ASP A O 1
ATOM 1016 N N . GLY A 1 132 ? -15.418 -3.624 19.375 1.00 63.75 132 GLY A N 1
ATOM 1017 C CA . GLY A 1 132 ? -14.147 -3.073 19.890 1.00 63.75 132 GLY A CA 1
ATOM 1018 C C . GLY A 1 132 ? -12.896 -3.969 19.843 1.00 63.75 132 GLY A C 1
ATOM 1019 O O . GLY A 1 132 ? -11.983 -3.742 20.624 1.00 63.75 132 GLY A O 1
ATOM 1020 N N . ASN A 1 133 ? -12.842 -4.957 18.948 1.00 74.38 133 ASN A N 1
ATOM 1021 C CA . ASN A 1 133 ? -11.831 -6.019 18.907 1.00 74.38 133 ASN A CA 1
ATOM 1022 C C . ASN A 1 133 ? -11.004 -6.008 17.611 1.00 74.38 133 ASN A C 1
ATOM 1024 O O . ASN A 1 133 ? -10.454 -7.032 17.220 1.00 74.38 133 ASN A O 1
ATOM 1028 N N . LYS A 1 134 ? -10.999 -4.897 16.868 1.00 85.50 134 LYS A N 1
ATOM 1029 C CA . LYS A 1 134 ? -10.254 -4.790 15.611 1.00 85.50 134 LYS A CA 1
ATOM 1030 C C . LYS A 1 134 ? -9.099 -3.822 15.764 1.00 85.50 134 LYS A C 1
ATOM 1032 O O . LYS A 1 134 ? -9.287 -2.675 16.171 1.00 85.50 134 LYS A O 1
ATOM 1037 N N . ASP A 1 135 ? -7.924 -4.306 15.392 1.00 87.12 135 ASP A N 1
ATOM 1038 C CA . ASP A 1 135 ? -6.688 -3.549 15.408 1.00 87.12 135 ASP A CA 1
ATOM 1039 C C . ASP A 1 135 ? -6.344 -3.061 13.997 1.00 87.12 135 ASP A C 1
ATOM 1041 O O . ASP A 1 135 ? -5.884 -3.814 13.131 1.00 87.12 135 ASP A O 1
ATOM 1045 N N . LEU A 1 136 ? -6.619 -1.780 13.757 1.00 91.44 136 LEU A N 1
ATOM 1046 C CA . LEU A 1 136 ? -6.279 -1.128 12.504 1.00 91.44 136 LEU A CA 1
ATOM 1047 C C . LEU A 1 136 ? -4.834 -0.633 12.562 1.00 91.44 136 LEU A C 1
ATOM 1049 O O . LEU A 1 136 ? -4.490 0.279 13.324 1.00 91.44 136 LEU A O 1
ATOM 1053 N N . ILE A 1 137 ? -4.023 -1.183 11.666 1.00 92.31 137 ILE A N 1
ATOM 1054 C CA . ILE A 1 137 ? -2.641 -0.781 11.448 1.00 92.31 137 ILE A CA 1
ATOM 1055 C C . ILE A 1 137 ? -2.459 -0.134 10.078 1.00 92.31 137 ILE A C 1
ATOM 1057 O O . ILE A 1 137 ? -3.140 -0.462 9.104 1.00 92.31 137 ILE A O 1
ATOM 1061 N N . TYR A 1 138 ? -1.500 0.781 9.991 1.00 94.50 138 TYR A N 1
ATOM 1062 C CA . TYR A 1 138 ? -1.219 1.553 8.784 1.00 94.50 138 TYR A CA 1
ATOM 1063 C C . TYR A 1 138 ? 0.281 1.764 8.581 1.00 94.50 138 TYR A C 1
ATOM 1065 O O . TYR A 1 138 ? 1.053 1.840 9.539 1.00 94.50 138 TYR A O 1
ATOM 1073 N N . SER A 1 139 ? 0.687 1.866 7.317 1.00 94.38 139 SER A N 1
ATOM 1074 C CA . SER A 1 139 ? 2.043 2.217 6.919 1.00 94.38 139 SER A CA 1
ATOM 1075 C C . SER A 1 139 ? 2.064 2.948 5.578 1.00 94.38 139 SER A C 1
ATOM 1077 O O . SER A 1 139 ? 1.266 2.685 4.680 1.00 94.38 139 SER A O 1
ATOM 1079 N N . VAL A 1 140 ? 3.043 3.830 5.419 1.00 95.75 140 VAL A N 1
ATOM 1080 C CA . VAL A 1 140 ? 3.526 4.292 4.112 1.00 95.75 140 VAL A CA 1
ATOM 1081 C C . VAL A 1 140 ? 4.841 3.588 3.826 1.00 95.75 140 VAL A C 1
ATOM 1083 O O . VAL A 1 140 ? 5.550 3.214 4.763 1.00 95.75 140 VAL A O 1
ATOM 1086 N N . SER A 1 141 ? 5.195 3.418 2.554 1.00 94.75 141 SER A N 1
ATOM 1087 C CA . SER A 1 141 ? 6.460 2.768 2.218 1.00 94.75 141 SER A CA 1
ATOM 1088 C C . SER A 1 141 ? 7.661 3.477 2.851 1.00 94.75 141 SER A C 1
ATOM 1090 O O . SER A 1 141 ? 7.645 4.694 3.080 1.00 94.75 141 SER A O 1
ATOM 1092 N N . ALA A 1 142 ? 8.717 2.714 3.141 1.00 92.19 142 ALA A N 1
ATOM 1093 C CA . ALA A 1 142 ? 9.931 3.233 3.765 1.00 92.19 142 ALA A CA 1
ATOM 1094 C C . ALA A 1 142 ? 10.529 4.394 2.953 1.00 92.19 142 ALA A C 1
ATOM 1096 O O . ALA A 1 142 ? 10.773 5.469 3.510 1.00 92.19 142 ALA A O 1
ATOM 1097 N N . LYS A 1 143 ? 10.659 4.212 1.631 1.00 93.06 143 LYS A N 1
ATOM 1098 C CA . LYS A 1 143 ? 11.051 5.266 0.684 1.00 93.06 143 LYS A CA 1
ATOM 1099 C C . LYS A 1 143 ? 9.851 6.104 0.240 1.00 93.06 143 LYS A C 1
ATOM 1101 O O . LYS A 1 143 ? 8.737 5.590 0.126 1.00 93.06 143 LYS A O 1
ATOM 1106 N N . ASP A 1 144 ? 10.106 7.380 -0.052 1.00 93.12 144 ASP A N 1
AT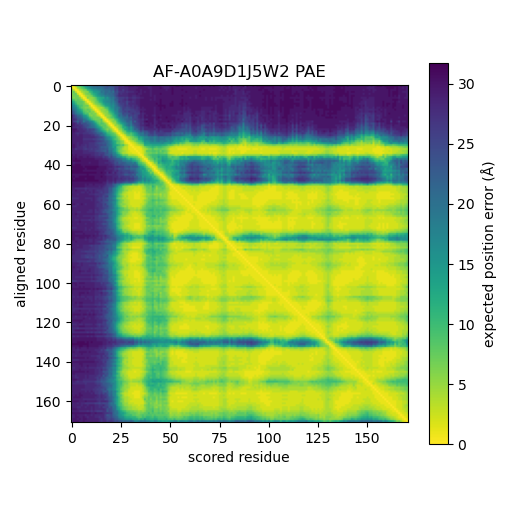OM 1107 C CA . ASP A 1 144 ? 9.107 8.314 -0.596 1.00 93.12 144 ASP A CA 1
ATOM 1108 C C . ASP A 1 144 ? 8.653 7.918 -2.002 1.00 93.12 144 ASP A C 1
ATOM 1110 O O . ASP A 1 144 ? 7.494 8.124 -2.353 1.00 93.12 144 ASP A O 1
ATOM 1114 N N . SER A 1 145 ? 9.571 7.358 -2.795 1.00 95.00 145 SER A N 1
ATOM 1115 C CA . SER A 1 145 ? 9.337 6.857 -4.146 1.00 95.00 145 SER A CA 1
ATOM 1116 C C . SER A 1 145 ? 10.308 5.726 -4.471 1.00 95.00 145 SER A C 1
ATOM 1118 O O . SER A 1 145 ? 11.456 5.728 -4.021 1.00 95.00 145 SER A O 1
ATOM 1120 N N . TYR A 1 146 ? 9.852 4.793 -5.297 1.00 95.50 146 TYR A N 1
ATOM 1121 C CA . TYR A 1 146 ? 10.645 3.728 -5.894 1.00 95.50 146 TYR A CA 1
ATOM 1122 C C . TYR A 1 146 ? 10.686 3.949 -7.401 1.00 95.50 146 TYR A C 1
ATOM 1124 O O . TYR A 1 146 ? 9.639 4.015 -8.041 1.00 95.50 146 TYR A O 1
ATOM 1132 N N . THR A 1 147 ? 11.885 4.050 -7.963 1.00 95.38 147 THR A N 1
ATOM 1133 C CA . THR A 1 147 ? 12.081 4.249 -9.399 1.00 95.38 147 THR A CA 1
ATOM 1134 C C . THR A 1 147 ? 13.072 3.217 -9.894 1.00 95.38 147 THR A C 1
ATOM 1136 O O . THR A 1 147 ? 14.181 3.126 -9.375 1.00 95.38 147 THR A O 1
ATOM 1139 N N . TYR A 1 148 ? 12.661 2.447 -10.894 1.00 94.50 148 TYR A N 1
ATOM 1140 C CA . TYR A 1 148 ? 13.514 1.444 -11.510 1.00 94.50 148 TYR A CA 1
ATOM 1141 C C . TYR A 1 148 ? 14.412 2.062 -12.581 1.00 94.50 148 TYR A C 1
ATOM 1143 O O . TYR A 1 148 ? 13.914 2.731 -13.497 1.00 94.50 148 TYR A O 1
ATOM 1151 N N . THR A 1 149 ? 15.715 1.787 -12.492 1.00 92.25 149 THR A N 1
ATOM 1152 C CA . THR A 1 149 ? 16.683 2.034 -13.566 1.00 92.25 149 THR A CA 1
ATOM 1153 C C . THR A 1 149 ? 16.996 0.719 -14.264 1.00 92.25 149 THR A C 1
ATOM 1155 O O . THR A 1 149 ? 17.107 -0.330 -13.633 1.00 92.25 149 THR A O 1
ATOM 1158 N N . GLU A 1 150 ? 17.120 0.749 -15.588 1.00 88.44 150 GLU A N 1
ATOM 1159 C CA . GLU A 1 150 ? 17.419 -0.459 -16.349 1.00 88.44 150 GLU A CA 1
ATOM 1160 C C . GLU A 1 150 ? 18.737 -1.108 -15.903 1.00 88.44 150 GLU A C 1
ATOM 1162 O O . GLU A 1 150 ? 19.778 -0.458 -15.857 1.00 88.44 150 GLU A O 1
ATOM 1167 N N . GLY A 1 151 ? 18.670 -2.409 -15.611 1.00 85.00 151 GLY A N 1
ATOM 1168 C CA . GLY A 1 151 ? 19.802 -3.196 -15.123 1.00 85.00 151 GLY A CA 1
ATOM 1169 C C . GLY A 1 151 ? 19.880 -3.327 -13.601 1.00 85.00 151 GLY A C 1
ATOM 1170 O O . GLY A 1 151 ? 20.682 -4.130 -13.135 1.00 85.00 151 GLY A O 1
ATOM 1171 N N . ASP A 1 152 ? 19.044 -2.609 -12.845 1.00 87.06 152 ASP A N 1
ATOM 1172 C CA . ASP A 1 152 ? 18.978 -2.757 -11.388 1.00 87.06 152 ASP A CA 1
ATOM 1173 C C . ASP A 1 152 ? 18.221 -4.032 -10.975 1.00 87.06 152 ASP A C 1
ATOM 1175 O O . ASP A 1 152 ? 17.339 -4.519 -11.691 1.00 87.06 152 ASP A O 1
ATOM 1179 N N . ASP A 1 153 ? 18.515 -4.520 -9.772 1.00 87.06 153 ASP A N 1
ATOM 1180 C CA . ASP A 1 153 ? 17.638 -5.426 -9.033 1.00 87.06 153 ASP A CA 1
ATOM 1181 C C . ASP A 1 153 ? 16.847 -4.596 -8.020 1.00 87.06 153 ASP A C 1
ATOM 1183 O O . ASP A 1 153 ? 17.424 -3.946 -7.142 1.00 87.06 153 ASP A O 1
ATOM 1187 N N . MET A 1 154 ? 15.520 -4.580 -8.148 1.00 91.56 154 MET A N 1
ATOM 1188 C CA . MET A 1 154 ? 14.685 -3.790 -7.250 1.00 91.56 154 MET A CA 1
ATOM 1189 C C . MET A 1 154 ? 14.557 -4.467 -5.891 1.00 91.56 154 MET A C 1
ATOM 1191 O O . MET A 1 154 ? 14.175 -5.632 -5.788 1.00 91.56 154 MET A O 1
ATOM 1195 N N . GLU A 1 155 ? 14.808 -3.702 -4.833 1.00 89.75 155 GLU A N 1
ATOM 1196 C CA . GLU A 1 155 ? 14.424 -4.115 -3.487 1.00 89.75 155 GLU A CA 1
ATOM 1197 C C . GLU A 1 155 ? 12.896 -4.224 -3.361 1.00 89.75 155 GLU A C 1
ATOM 1199 O O . GLU A 1 155 ? 12.129 -3.547 -4.058 1.00 89.75 155 GLU A O 1
ATOM 1204 N N . SER A 1 156 ? 12.448 -5.051 -2.420 1.00 91.81 156 SER A N 1
ATOM 1205 C CA . SER A 1 156 ? 11.040 -5.119 -2.047 1.00 91.81 156 SER A CA 1
ATOM 1206 C C . SER A 1 156 ? 10.560 -3.796 -1.447 1.00 91.81 156 SER A C 1
ATOM 1208 O O . SER A 1 156 ? 11.292 -3.102 -0.737 1.00 91.81 156 SER A O 1
ATOM 1210 N N . VAL A 1 157 ? 9.295 -3.454 -1.688 1.00 94.69 157 VAL A N 1
ATOM 1211 C CA . VAL A 1 157 ? 8.641 -2.322 -1.027 1.00 94.69 157 VAL A CA 1
ATOM 1212 C C . VAL A 1 157 ? 8.481 -2.662 0.449 1.00 94.69 157 VAL A C 1
ATOM 1214 O O . VAL A 1 157 ? 7.749 -3.588 0.799 1.00 94.69 157 VAL A O 1
ATOM 1217 N N . GLN A 1 158 ? 9.172 -1.906 1.298 1.00 92.50 158 GLN A N 1
ATOM 1218 C CA . GLN A 1 158 ? 9.207 -2.133 2.738 1.00 92.50 158 GLN A CA 1
ATOM 1219 C C . GLN A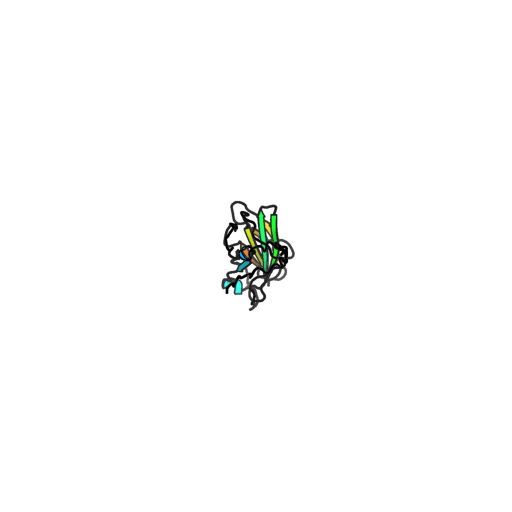 1 158 ? 8.137 -1.316 3.458 1.00 92.50 158 GLN A C 1
ATOM 1221 O O . GLN A 1 158 ?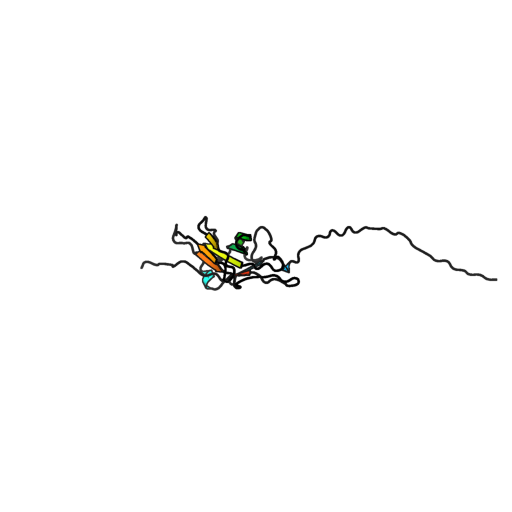 8.056 -0.096 3.281 1.00 92.50 158 GLN A O 1
ATOM 1226 N N . PHE A 1 159 ? 7.373 -1.980 4.324 1.00 91.44 159 PHE A N 1
ATOM 1227 C CA . PHE A 1 159 ? 6.433 -1.341 5.244 1.00 91.44 159 PHE A CA 1
ATOM 1228 C C . PHE A 1 159 ? 6.823 -1.563 6.707 1.00 91.44 159 PHE A C 1
ATOM 1230 O O . PHE A 1 159 ? 7.217 -2.660 7.110 1.00 91.44 159 PHE A O 1
ATOM 1237 N N . THR A 1 160 ? 6.614 -0.520 7.509 1.00 90.19 160 THR A N 1
ATOM 1238 C CA . THR A 1 160 ? 6.660 -0.571 8.974 1.00 90.19 160 THR A CA 1
ATOM 1239 C C . THR A 1 160 ? 5.297 -0.147 9.496 1.00 90.19 160 THR A C 1
ATOM 1241 O O . THR A 1 160 ? 4.941 1.029 9.407 1.00 90.19 160 THR A O 1
ATOM 1244 N N . PHE A 1 161 ? 4.508 -1.103 9.976 1.00 90.38 161 PHE A N 1
ATOM 1245 C CA . PHE A 1 161 ? 3.140 -0.845 10.417 1.00 90.38 161 PHE A CA 1
ATOM 1246 C C . PHE A 1 161 ? 3.073 -0.321 11.853 1.00 90.38 161 PHE A C 1
ATOM 1248 O O . PHE A 1 161 ? 3.853 -0.727 12.717 1.00 90.38 161 PHE A O 1
ATOM 1255 N N . TYR A 1 162 ? 2.098 0.555 12.093 1.00 89.25 162 TYR A N 1
ATOM 1256 C CA . TYR A 1 162 ? 1.785 1.131 13.399 1.00 89.25 162 TYR A CA 1
ATOM 1257 C C . TYR A 1 162 ? 0.284 1.031 13.673 1.00 89.25 162 TYR A C 1
ATOM 1259 O O . TYR A 1 162 ? -0.507 1.221 12.749 1.00 89.25 162 TYR A O 1
ATOM 1267 N N . HIS A 1 163 ? -0.097 0.797 14.931 1.00 89.19 163 HIS A N 1
ATOM 1268 C CA . HIS A 1 163 ? -1.484 0.921 15.389 1.00 89.19 163 HIS A CA 1
ATOM 1269 C C . HIS A 1 163 ? -1.935 2.375 15.274 1.00 89.19 163 HIS A C 1
ATOM 1271 O O . HIS A 1 163 ? -1.244 3.278 15.752 1.00 89.19 163 HIS A O 1
ATOM 1277 N N . ILE A 1 164 ? -3.084 2.601 14.641 1.00 91.00 164 ILE A N 1
ATOM 1278 C CA . ILE A 1 164 ? -3.623 3.954 14.425 1.00 91.00 164 ILE A CA 1
ATOM 1279 C C . ILE A 1 164 ? -4.921 4.223 15.185 1.00 91.00 164 ILE A C 1
ATOM 1281 O O . ILE A 1 164 ? -5.506 5.297 15.050 1.00 91.00 164 ILE A O 1
ATOM 1285 N N . LEU A 1 165 ? -5.348 3.272 16.016 1.00 88.19 165 LEU A N 1
ATOM 1286 C CA . LEU A 1 165 ? -6.457 3.431 16.949 1.00 88.19 165 LEU A CA 1
ATOM 1287 C C . LEU A 1 165 ? -5.934 3.517 18.381 1.00 88.19 165 LEU A C 1
ATOM 1289 O O . LEU A 1 165 ? -4.859 3.020 18.711 1.00 88.19 165 LEU A O 1
ATOM 1293 N N . SER A 1 166 ? -6.714 4.158 19.245 1.00 85.69 166 SER A N 1
ATOM 1294 C CA . SER A 1 166 ? -6.481 4.123 20.687 1.00 85.69 166 SER A CA 1
ATOM 1295 C C . SER A 1 166 ? -7.250 2.960 21.302 1.00 85.69 166 SER A C 1
ATOM 1297 O O . SER A 1 166 ? -8.442 2.810 21.042 1.00 85.69 166 SER A O 1
ATOM 1299 N N . ASN A 1 167 ? -6.583 2.181 22.151 1.00 82.25 167 ASN A N 1
ATOM 1300 C CA . ASN A 1 167 ? -7.247 1.239 23.043 1.00 82.25 167 ASN A CA 1
ATOM 1301 C C . ASN A 1 167 ? -7.657 1.989 24.321 1.00 82.25 167 ASN A C 1
ATOM 1303 O O . ASN A 1 167 ? -6.820 2.641 24.949 1.00 82.25 167 ASN A O 1
ATOM 1307 N N . ILE A 1 168 ? -8.947 1.958 24.657 1.00 81.56 168 ILE A N 1
ATOM 1308 C CA . ILE A 1 168 ? -9.509 2.644 25.823 1.00 81.56 168 ILE A CA 1
ATOM 1309 C C . ILE A 1 168 ? -10.042 1.583 26.778 1.00 81.56 168 ILE A C 1
ATOM 1311 O O . ILE A 1 168 ? -11.044 0.930 26.493 1.00 81.56 168 ILE A O 1
ATOM 1315 N N . GLU A 1 169 ? -9.403 1.467 27.936 1.00 81.44 169 GLU A N 1
ATOM 1316 C CA . GLU A 1 169 ? -9.867 0.632 29.037 1.00 81.44 169 GLU A CA 1
ATOM 1317 C C . GLU A 1 169 ? -10.599 1.508 30.059 1.00 81.44 169 GLU A C 1
ATOM 1319 O O . GLU A 1 169 ? -10.051 2.489 30.569 1.00 81.44 169 GLU A O 1
ATOM 1324 N N . LEU A 1 170 ? -11.863 1.178 30.329 1.00 81.81 170 LEU A N 1
ATOM 1325 C CA . LEU A 1 170 ? -12.635 1.803 31.398 1.00 81.81 170 LEU A CA 1
ATOM 1326 C C . LEU A 1 170 ? -12.491 0.935 32.647 1.00 81.81 170 LEU A C 1
ATOM 1328 O O . LEU A 1 170 ? -13.050 -0.160 32.704 1.00 81.81 170 LEU A O 1
ATOM 1332 N N . VAL A 1 171 ? -11.718 1.435 33.609 1.00 75.00 171 VAL A N 1
ATOM 1333 C CA . VAL A 1 171 ? -11.500 0.829 34.932 1.00 75.00 171 VAL A CA 1
ATOM 1334 C C . VAL A 1 171 ? -12.501 1.336 35.960 1.00 75.00 171 VAL A C 1
ATOM 1336 O O . VAL A 1 171 ? -12.816 2.549 35.930 1.00 75.00 171 VAL A O 1
#

Foldseek 3Di:
DDDDDDDDDDDDDPPPPPPPPPPPVPPDPLFWAAADEDPDPQQCPLPDNPGAFKKFKWKALAPVGIPGDRWIWGDPVPPHIDGDDIDGADAFGWMWMKMKQFSRDGDPDQWDWDDDPPFHTAIGGDDDCPDLNTFMKIWIWPDSTDHDHPPDRDDHGYTYIDGPDDDDDDD

Radius of gyration: 27.03 Å; Cα contacts (8 Å, |Δi|>4): 294; chains: 1; bounding box: 74×64×96 Å

pLDDT: mean 80.83, std 18.87, range [36.19, 98.38]